Protein AF-A0A378W250-F1 (afdb_monomer_lite)

Structure (mmCIF, N/CA/C/O backbone):
data_AF-A0A378W250-F1
#
_entry.id   AF-A0A378W250-F1
#
loop_
_atom_site.group_PDB
_atom_site.id
_atom_site.type_symbol
_atom_site.label_atom_id
_atom_site.label_alt_id
_atom_site.label_comp_id
_atom_site.label_asym_id
_atom_site.label_entity_id
_atom_site.label_seq_id
_atom_site.pdbx_PDB_ins_code
_atom_site.Cartn_x
_atom_site.Cartn_y
_atom_site.Cartn_z
_atom_site.occupancy
_atom_site.B_iso_or_equiv
_atom_site.auth_seq_id
_atom_site.auth_comp_id
_atom_site.auth_asym_id
_atom_site.auth_atom_id
_atom_site.pdbx_PDB_model_num
ATOM 1 N N . MET A 1 1 ? 5.386 2.709 -8.554 1.00 96.19 1 MET A N 1
ATOM 2 C CA . MET A 1 1 ? 4.360 2.364 -9.562 1.00 96.19 1 MET A CA 1
ATOM 3 C C . MET A 1 1 ? 3.008 2.308 -8.877 1.00 96.19 1 MET A C 1
ATOM 5 O O . MET A 1 1 ? 2.890 1.645 -7.849 1.00 96.19 1 MET A O 1
ATOM 9 N N . PHE A 1 2 ? 2.011 2.978 -9.450 1.00 97.69 2 PHE A N 1
ATOM 10 C CA . PHE A 1 2 ? 0.625 2.942 -8.986 1.00 97.69 2 PHE A CA 1
ATOM 11 C C . PHE A 1 2 ? -0.250 2.222 -10.012 1.00 97.69 2 PHE A C 1
ATOM 13 O O . PHE A 1 2 ? 0.040 2.278 -11.207 1.00 97.69 2 PHE A O 1
ATOM 20 N N . ILE A 1 3 ? -1.302 1.555 -9.545 1.00 98.19 3 ILE A N 1
ATOM 21 C CA . ILE A 1 3 ? -2.337 0.944 -10.383 1.00 98.19 3 ILE A CA 1
ATOM 22 C C . ILE A 1 3 ? -3.708 1.425 -9.910 1.00 98.19 3 ILE A C 1
ATOM 24 O O . ILE A 1 3 ? -3.919 1.597 -8.710 1.00 98.19 3 ILE A O 1
ATOM 28 N N . TYR A 1 4 ? -4.627 1.672 -10.839 1.00 98.44 4 TYR A N 1
ATOM 29 C CA . TYR A 1 4 ? -6.013 1.969 -10.496 1.00 98.44 4 TYR A CA 1
ATOM 30 C C . TYR A 1 4 ? -6.804 0.666 -10.416 1.00 98.44 4 TY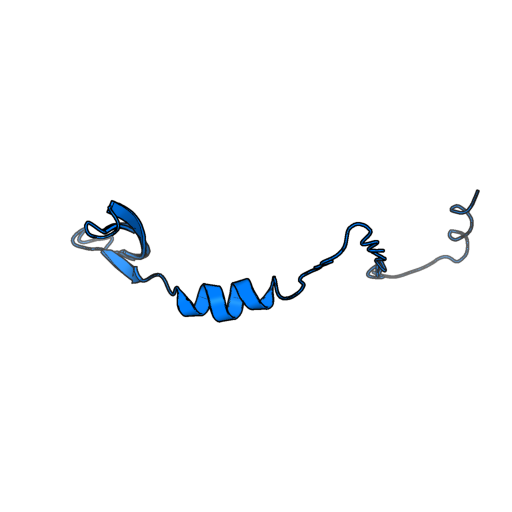R A C 1
ATOM 32 O O . TYR A 1 4 ? -6.898 -0.071 -11.397 1.00 98.44 4 TYR A O 1
ATOM 40 N N . ASP A 1 5 ? -7.370 0.386 -9.249 1.00 98.25 5 ASP A N 1
ATOM 41 C CA . ASP A 1 5 ? -8.314 -0.707 -9.055 1.00 98.25 5 ASP A CA 1
ATOM 42 C C . ASP A 1 5 ? -9.720 -0.178 -9.363 1.00 98.25 5 ASP A C 1
ATOM 44 O O . ASP A 1 5 ? -10.292 0.582 -8.580 1.00 98.25 5 ASP A O 1
ATOM 48 N N . ALA A 1 6 ? -10.266 -0.563 -10.519 1.00 98.44 6 ALA A N 1
ATOM 49 C CA . ALA A 1 6 ? -11.581 -0.115 -10.974 1.00 98.44 6 ALA A CA 1
ATOM 50 C C . ALA A 1 6 ? -12.738 -0.666 -10.126 1.00 98.44 6 ALA A C 1
ATOM 52 O O . ALA A 1 6 ? -13.784 -0.025 -10.046 1.00 98.44 6 ALA A O 1
ATOM 53 N N . GLN A 1 7 ? -12.558 -1.816 -9.466 1.00 98.44 7 GLN A N 1
ATOM 54 C CA . GLN A 1 7 ? -13.579 -2.388 -8.585 1.00 98.44 7 GLN A CA 1
ATOM 55 C C . GLN A 1 7 ? -13.645 -1.619 -7.264 1.00 98.44 7 GLN A C 1
ATOM 57 O O . GLN A 1 7 ? -14.728 -1.334 -6.760 1.00 98.44 7 GLN A O 1
ATOM 62 N N . LYS A 1 8 ? -12.485 -1.239 -6.717 1.00 97.75 8 LYS A N 1
ATOM 63 C CA . LYS A 1 8 ? -12.393 -0.433 -5.484 1.00 97.75 8 LYS A CA 1
ATOM 64 C C . LYS A 1 8 ? -12.455 1.071 -5.734 1.00 97.75 8 LYS A C 1
ATOM 66 O O . LYS A 1 8 ? -12.502 1.835 -4.772 1.00 97.75 8 LYS A O 1
ATOM 71 N N . GLN A 1 9 ? -12.408 1.474 -7.001 1.00 98.25 9 GLN A N 1
ATOM 72 C CA . GLN A 1 9 ? -12.346 2.853 -7.478 1.00 98.25 9 GLN A CA 1
ATOM 73 C C . GLN A 1 9 ? -11.214 3.673 -6.834 1.00 98.25 9 GLN A C 1
ATOM 75 O O . GLN A 1 9 ? -11.385 4.849 -6.511 1.00 98.25 9 GLN A O 1
ATOM 80 N N . LYS A 1 10 ? -10.044 3.056 -6.620 1.00 98.44 10 LYS A N 1
ATOM 81 C CA . LYS A 1 10 ? -8.915 3.664 -5.893 1.00 98.44 10 LYS A CA 1
ATOM 82 C C . LYS A 1 10 ? -7.582 3.406 -6.582 1.00 98.44 10 LYS A C 1
ATOM 84 O O . LYS A 1 10 ? -7.341 2.331 -7.122 1.00 98.44 10 LYS A O 1
ATOM 89 N N . TRP A 1 11 ? -6.686 4.386 -6.491 1.00 98.31 11 TRP A N 1
ATOM 90 C CA . TRP A 1 11 ? -5.276 4.201 -6.821 1.00 98.31 11 TRP A CA 1
ATOM 91 C C . TRP A 1 11 ? -4.563 3.487 -5.675 1.00 98.31 11 TRP A C 1
ATOM 93 O O . TRP A 1 11 ? -4.666 3.899 -4.520 1.00 98.31 11 TRP A O 1
ATOM 103 N N . LEU A 1 12 ? -3.834 2.426 -6.002 1.00 97.81 12 LEU A N 1
ATOM 104 C CA . LEU A 1 12 ? -3.070 1.616 -5.062 1.00 97.81 12 LEU A CA 1
ATOM 105 C C . LEU A 1 12 ? -1.593 1.640 -5.447 1.00 97.81 12 LEU A C 1
ATOM 107 O O . LEU A 1 12 ? -1.243 1.653 -6.631 1.00 97.81 12 LEU A O 1
ATOM 111 N N . ILE A 1 13 ? -0.711 1.613 -4.448 1.00 97.38 13 ILE A N 1
ATOM 112 C CA . ILE A 1 13 ? 0.696 1.310 -4.698 1.00 97.38 13 ILE A CA 1
ATOM 113 C C . ILE A 1 13 ? 0.801 -0.152 -5.152 1.00 97.38 13 ILE A C 1
ATOM 115 O O . ILE A 1 13 ? 0.295 -1.049 -4.486 1.00 97.38 13 ILE A O 1
ATOM 119 N N . ASN A 1 14 ? 1.420 -0.382 -6.311 1.00 97.38 14 ASN A N 1
ATOM 120 C CA . ASN A 1 14 ? 1.538 -1.720 -6.902 1.00 97.38 14 ASN A CA 1
ATOM 121 C C . ASN A 1 14 ? 2.954 -2.287 -6.744 1.00 97.38 14 ASN A C 1
ATOM 123 O O . ASN A 1 14 ? 3.152 -3.466 -6.470 1.00 97.38 14 ASN A O 1
ATOM 127 N N . GLY A 1 15 ? 3.964 -1.430 -6.876 1.00 97.00 15 GLY A N 1
ATOM 128 C CA . GLY A 1 15 ? 5.351 -1.852 -6.744 1.00 97.00 15 GLY A CA 1
ATOM 129 C C . GLY A 1 15 ? 6.332 -0.695 -6.714 1.00 97.00 15 GLY A C 1
ATOM 130 O O . GLY A 1 15 ? 6.021 0.430 -7.129 1.00 97.00 15 GLY A O 1
ATOM 131 N N . VAL A 1 16 ? 7.532 -0.992 -6.238 1.00 96.94 16 VAL A N 1
ATOM 132 C CA . VAL A 1 16 ? 8.675 -0.076 -6.200 1.00 96.94 16 VAL A CA 1
ATOM 133 C C . VAL A 1 16 ? 9.643 -0.429 -7.326 1.00 96.94 16 VAL A C 1
ATOM 135 O O . VAL A 1 16 ? 9.778 -1.596 -7.690 1.00 96.94 16 VAL A O 1
ATOM 138 N N . LEU A 1 17 ? 10.262 0.580 -7.940 1.00 96.12 17 LEU A N 1
ATOM 139 C CA . LEU A 1 17 ? 11.230 0.358 -9.015 1.00 96.12 17 LEU A CA 1
ATOM 140 C C . LEU A 1 17 ? 12.451 -0.364 -8.435 1.00 96.12 17 LEU A C 1
ATOM 142 O O . LEU A 1 17 ? 13.0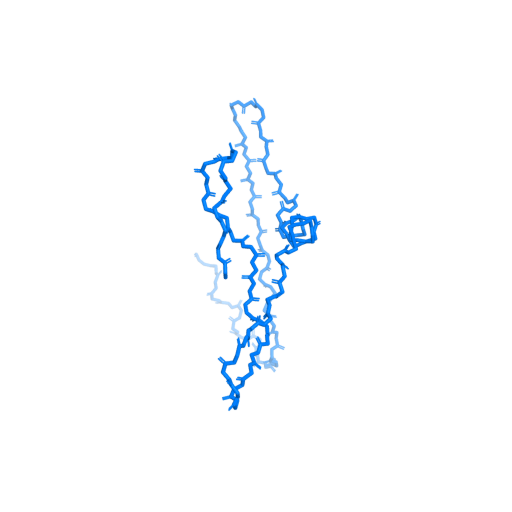22 0.115 -7.459 1.00 96.12 17 LEU A O 1
ATOM 146 N N . GLN A 1 18 ? 12.831 -1.500 -9.018 1.00 95.44 18 GLN A N 1
ATOM 147 C CA . GLN A 1 18 ? 13.952 -2.311 -8.533 1.00 95.44 18 GLN A CA 1
ATOM 148 C C . GLN A 1 18 ? 15.076 -2.388 -9.562 1.00 95.44 18 GLN A C 1
ATOM 150 O O . GLN A 1 18 ? 16.248 -2.297 -9.208 1.00 95.44 18 GLN A O 1
ATOM 155 N N . THR A 1 19 ? 14.727 -2.554 -10.837 1.00 93.88 19 THR A N 1
ATOM 156 C CA . THR A 1 19 ? 15.701 -2.699 -11.919 1.00 93.88 19 THR A CA 1
ATOM 157 C C . THR A 1 19 ? 15.319 -1.829 -13.108 1.00 93.88 19 THR A C 1
ATOM 159 O O . THR A 1 19 ? 14.143 -1.557 -13.358 1.00 93.88 19 THR A O 1
ATOM 162 N N . GLY A 1 20 ? 16.326 -1.394 -13.858 1.00 89.81 20 GLY A N 1
ATOM 163 C CA . GLY A 1 20 ? 16.160 -0.641 -15.096 1.00 89.81 20 GLY A CA 1
ATOM 164 C C . GLY A 1 20 ? 17.179 -1.078 -16.138 1.00 89.81 20 GLY A C 1
ATOM 165 O O . GLY A 1 20 ? 18.149 -1.767 -15.820 1.00 89.81 20 GLY A O 1
ATOM 166 N N . ASN A 1 21 ? 16.960 -0.679 -17.389 1.00 86.25 21 ASN A N 1
ATOM 167 C CA . ASN A 1 21 ? 17.890 -0.934 -18.486 1.00 86.25 21 ASN A CA 1
ATOM 168 C C . ASN A 1 21 ? 18.536 0.387 -18.953 1.00 86.25 21 ASN A C 1
ATOM 170 O O . ASN A 1 21 ? 18.015 1.017 -19.877 1.00 86.25 21 ASN A O 1
ATOM 174 N N . PRO A 1 22 ? 19.638 0.833 -18.317 1.00 81.62 22 PRO A N 1
ATOM 175 C CA . PRO A 1 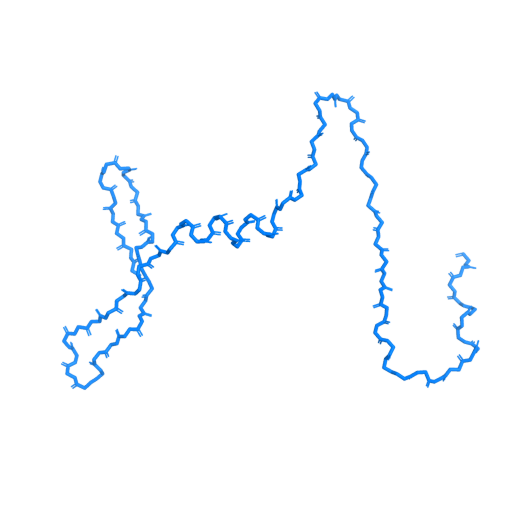22 ? 20.158 2.193 -18.481 1.00 81.62 22 PRO A CA 1
ATOM 176 C C . PRO A 1 22 ? 20.739 2.482 -19.871 1.00 81.62 22 PRO A C 1
ATOM 178 O O . PRO A 1 22 ? 20.765 3.636 -20.281 1.00 81.62 22 PRO A O 1
ATOM 181 N N . TYR A 1 23 ? 21.177 1.459 -20.609 1.00 84.56 23 TYR A N 1
ATOM 182 C CA . TYR A 1 23 ? 21.824 1.646 -21.914 1.00 84.56 23 TYR A CA 1
ATOM 183 C C . TYR A 1 23 ? 20.876 1.456 -23.100 1.00 84.56 23 TYR A C 1
ATOM 185 O O . TYR A 1 23 ? 21.121 2.000 -24.170 1.00 84.56 23 TYR A O 1
ATOM 193 N N . ILE A 1 24 ? 19.797 0.686 -22.926 1.00 87.81 24 ILE A N 1
ATOM 194 C CA . ILE A 1 24 ? 18.847 0.380 -24.007 1.00 87.81 24 ILE A CA 1
ATOM 195 C C . ILE A 1 24 ? 17.520 1.135 -23.813 1.00 87.81 24 ILE A C 1
ATOM 197 O O . ILE A 1 24 ? 16.784 1.336 -24.774 1.00 87.81 24 ILE A O 1
ATOM 201 N N . GLY A 1 25 ? 17.188 1.554 -22.585 1.00 80.12 25 GLY A N 1
ATOM 202 C CA . GLY A 1 25 ? 16.003 2.372 -22.297 1.00 80.12 25 GLY A CA 1
ATOM 203 C C . GLY A 1 25 ? 14.660 1.685 -22.577 1.00 80.12 25 GLY A C 1
ATOM 204 O O . GLY A 1 25 ? 13.658 2.360 -22.781 1.00 80.12 25 GLY A O 1
ATOM 205 N N . LYS A 1 26 ? 14.624 0.347 -22.631 1.00 86.06 26 LYS A N 1
ATOM 206 C CA . LYS A 1 26 ? 13.449 -0.413 -23.101 1.00 86.06 26 LYS A CA 1
ATOM 207 C C . LYS A 1 26 ? 12.409 -0.733 -22.032 1.00 86.06 26 LYS A C 1
ATOM 209 O O . LYS A 1 26 ? 11.227 -0.798 -22.347 1.00 86.06 26 LYS A O 1
ATOM 214 N N . SER A 1 27 ? 12.827 -1.004 -20.799 1.00 89.94 27 SER A N 1
ATOM 215 C CA . SER A 1 27 ? 11.914 -1.468 -19.753 1.00 89.94 27 SER A CA 1
ATOM 216 C C . SER A 1 27 ? 12.512 -1.322 -18.360 1.00 89.94 27 SER A C 1
ATOM 218 O O . SER A 1 27 ? 13.728 -1.217 -18.191 1.00 89.94 27 SER A O 1
ATOM 220 N N . ASN A 1 28 ? 11.627 -1.388 -17.368 1.00 93.19 28 ASN A N 1
ATOM 221 C CA . ASN A 1 28 ? 11.945 -1.371 -15.949 1.00 93.19 28 ASN A CA 1
ATOM 222 C C . ASN A 1 28 ? 11.277 -2.561 -15.252 1.00 93.19 28 ASN A C 1
ATOM 224 O O . ASN A 1 28 ? 10.153 -2.925 -15.602 1.00 93.19 28 ASN A O 1
ATOM 228 N N . GLY A 1 29 ? 11.956 -3.143 -14.267 1.00 94.88 29 GLY A N 1
ATOM 229 C CA . GLY A 1 29 ? 11.408 -4.162 -13.380 1.00 94.88 29 GLY A CA 1
ATOM 230 C C . GLY A 1 29 ? 10.972 -3.551 -12.051 1.00 94.88 29 GLY A C 1
ATOM 231 O O . GLY A 1 29 ? 11.679 -2.729 -11.460 1.00 94.88 29 GLY A O 1
ATOM 232 N N . PHE A 1 30 ? 9.801 -3.963 -11.570 1.00 96.94 30 PHE A N 1
ATOM 233 C CA . PHE A 1 30 ? 9.240 -3.503 -10.304 1.00 96.94 30 PHE A CA 1
ATOM 234 C C . PHE A 1 30 ? 9.103 -4.668 -9.328 1.00 96.94 30 PHE A C 1
ATOM 236 O O . PHE A 1 30 ? 8.555 -5.711 -9.680 1.00 96.94 30 PHE A O 1
ATOM 243 N N . GLN A 1 31 ? 9.530 -4.456 -8.086 1.00 97.44 31 GLN A N 1
ATOM 244 C CA . GLN A 1 31 ? 9.217 -5.354 -6.983 1.00 97.44 31 GLN A CA 1
ATOM 245 C C . GLN A 1 31 ? 7.799 -5.043 -6.501 1.00 97.44 31 GLN A C 1
ATOM 247 O O . GLN A 1 31 ? 7.513 -3.912 -6.094 1.00 97.44 31 GLN A O 1
ATOM 252 N N . LEU A 1 32 ? 6.912 -6.038 -6.544 1.00 97.25 32 LEU A N 1
ATOM 253 C CA . LEU A 1 32 ? 5.547 -5.891 -6.042 1.00 97.25 32 LEU A CA 1
ATOM 254 C C . LEU A 1 32 ? 5.545 -5.638 -4.535 1.00 97.25 32 LEU A C 1
ATOM 256 O O . LEU A 1 32 ? 6.383 -6.179 -3.801 1.00 97.25 32 LEU A O 1
ATOM 260 N N . VAL A 1 33 ? 4.592 -4.819 -4.087 1.00 97.06 33 VAL A N 1
ATOM 261 C CA . VAL A 1 33 ? 4.403 -4.551 -2.659 1.00 97.06 33 VAL A CA 1
ATOM 262 C C . VAL A 1 33 ? 4.003 -5.831 -1.924 1.00 97.06 33 VAL A C 1
ATOM 264 O O . VAL A 1 33 ? 3.115 -6.564 -2.353 1.00 97.06 33 VAL A O 1
ATOM 267 N N . ARG A 1 34 ? 4.670 -6.102 -0.799 1.00 97.25 34 ARG A N 1
ATOM 268 C CA . ARG A 1 34 ? 4.437 -7.293 0.027 1.00 97.25 34 ARG A CA 1
ATOM 269 C C . ARG A 1 34 ? 3.511 -6.923 1.179 1.00 97.25 34 ARG A C 1
ATOM 271 O O . ARG A 1 34 ? 3.980 -6.575 2.259 1.00 97.25 34 ARG A O 1
ATOM 278 N N . LYS A 1 35 ? 2.206 -6.917 0.900 1.00 96.12 35 LYS A N 1
ATOM 279 C CA . LYS A 1 35 ? 1.181 -6.485 1.858 1.00 96.12 35 LYS A CA 1
ATOM 280 C C . LYS A 1 35 ? 1.238 -7.302 3.151 1.00 96.12 35 LYS A C 1
ATOM 282 O O . LYS A 1 35 ? 1.342 -6.707 4.215 1.00 96.12 35 LYS A O 1
ATOM 287 N N . ASP A 1 36 ? 1.202 -8.625 3.034 1.00 96.75 36 ASP A N 1
ATOM 288 C CA . ASP A 1 36 ? 1.100 -9.522 4.190 1.00 96.75 36 ASP A CA 1
ATOM 289 C C . ASP A 1 36 ? 2.361 -9.426 5.052 1.00 96.75 36 ASP A C 1
ATOM 291 O O . ASP A 1 36 ? 2.279 -9.108 6.227 1.00 96.75 36 ASP A O 1
ATOM 295 N N . TRP A 1 37 ? 3.543 -9.483 4.427 1.00 96.69 37 TRP A N 1
ATOM 296 C CA . TRP A 1 37 ? 4.821 -9.225 5.103 1.00 96.69 37 TRP A CA 1
ATOM 297 C C . TRP A 1 37 ? 4.832 -7.907 5.900 1.00 96.69 37 TRP A C 1
ATOM 299 O O . TRP A 1 37 ? 5.295 -7.864 7.036 1.00 96.69 37 TRP A O 1
ATOM 309 N N . PHE A 1 38 ? 4.323 -6.812 5.324 1.00 95.94 38 PHE A N 1
ATOM 310 C CA . PHE A 1 38 ? 4.301 -5.526 6.021 1.00 95.94 38 PHE A CA 1
ATOM 311 C C . PHE A 1 38 ? 3.350 -5.528 7.222 1.00 95.94 38 PHE A C 1
ATOM 313 O O . PHE A 1 38 ? 3.735 -5.059 8.290 1.00 95.94 38 PHE A O 1
ATOM 320 N N . TYR A 1 39 ? 2.118 -6.012 7.056 1.00 95.50 39 TYR A N 1
ATOM 321 C CA . TYR A 1 39 ? 1.125 -5.953 8.130 1.00 95.50 39 TYR A CA 1
ATOM 322 C C . TYR A 1 39 ? 1.372 -6.996 9.223 1.00 95.50 39 TYR A C 1
ATOM 324 O O . TYR A 1 39 ? 1.204 -6.677 10.399 1.00 95.50 39 TYR A O 1
ATOM 332 N N . ASP A 1 40 ? 1.815 -8.191 8.845 1.00 95.00 40 ASP A N 1
ATOM 333 C CA . ASP A 1 40 ? 1.943 -9.326 9.757 1.00 95.00 40 ASP A CA 1
ATOM 334 C C . ASP A 1 40 ? 3.283 -9.331 10.502 1.00 95.00 40 ASP A C 1
ATOM 336 O O . ASP A 1 40 ? 3.337 -9.781 11.643 1.00 95.00 40 ASP A O 1
ATOM 340 N N . GLU A 1 41 ? 4.363 -8.819 9.898 1.00 94.50 41 GLU A N 1
ATOM 341 C CA . GLU A 1 41 ? 5.682 -8.789 10.546 1.00 94.50 41 GLU A CA 1
ATOM 342 C C . GLU A 1 41 ? 6.022 -7.398 11.077 1.00 94.50 41 GLU A C 1
ATOM 344 O O . GLU A 1 41 ? 6.234 -7.222 12.274 1.00 94.50 41 GLU A O 1
ATOM 349 N N . ILE A 1 42 ? 6.070 -6.398 10.192 1.00 95.62 42 ILE A N 1
ATOM 350 C CA . ILE A 1 42 ? 6.588 -5.070 10.547 1.00 95.62 42 ILE A CA 1
ATOM 351 C C . ILE A 1 42 ? 5.588 -4.313 11.415 1.00 95.62 42 ILE A C 1
ATOM 353 O O . ILE A 1 42 ? 5.896 -3.915 12.535 1.00 95.62 42 ILE A O 1
ATOM 357 N N . PHE A 1 43 ? 4.365 -4.134 10.917 1.00 94.69 43 PHE A N 1
ATOM 358 C CA . PHE A 1 43 ? 3.355 -3.358 11.623 1.00 94.69 43 PHE A CA 1
ATOM 359 C C . PHE A 1 43 ? 2.951 -4.038 12.931 1.00 94.69 43 PHE A C 1
ATOM 361 O O . PHE A 1 43 ? 2.946 -3.386 13.973 1.00 94.69 43 PHE A O 1
ATOM 368 N N . ALA A 1 44 ? 2.656 -5.339 12.905 1.00 92.50 44 ALA A N 1
ATOM 369 C CA . ALA A 1 44 ? 2.306 -6.077 14.115 1.00 92.50 44 ALA A CA 1
ATOM 370 C C . ALA A 1 44 ? 3.462 -6.127 15.129 1.00 92.50 44 ALA A C 1
ATOM 372 O O . ALA A 1 44 ? 3.214 -5.991 16.327 1.00 92.50 44 ALA A O 1
ATOM 373 N N . GLY A 1 45 ? 4.713 -6.265 14.670 1.00 92.25 45 GLY A N 1
ATOM 374 C CA . GLY A 1 45 ? 5.893 -6.239 15.537 1.00 92.25 45 GLY A CA 1
ATOM 375 C C . GLY A 1 45 ? 6.036 -4.915 16.289 1.00 92.25 45 GLY A C 1
ATOM 376 O O . GLY A 1 45 ? 6.234 -4.909 17.508 1.00 92.25 45 GLY A O 1
ATOM 377 N N . ASP A 1 46 ? 5.833 -3.799 15.590 1.00 93.00 46 ASP A N 1
ATOM 378 C CA . ASP A 1 46 ? 6.032 -2.458 16.148 1.00 93.00 46 ASP A CA 1
ATOM 379 C C . ASP A 1 46 ? 4.808 -1.921 16.916 1.00 93.00 46 ASP A C 1
ATOM 381 O O . ASP A 1 46 ? 4.949 -1.039 17.764 1.00 93.00 46 ASP A O 1
ATOM 385 N N . THR A 1 47 ? 3.601 -2.440 16.655 1.00 89.50 47 THR A N 1
ATOM 386 C CA . THR A 1 47 ? 2.332 -1.908 17.208 1.00 89.50 47 THR A CA 1
ATOM 387 C C . THR A 1 47 ? 1.558 -2.889 18.092 1.00 89.50 47 THR A C 1
ATOM 389 O O . THR A 1 47 ? 0.354 -2.751 18.293 1.00 89.50 47 THR A O 1
ATOM 392 N N . HIS A 1 48 ? 2.245 -3.863 18.686 1.00 83.19 48 HIS A N 1
ATOM 393 C CA . HIS A 1 48 ? 1.621 -4.907 19.507 1.00 83.19 48 HIS A CA 1
ATOM 394 C C . HIS A 1 48 ? 0.938 -4.402 20.797 1.00 83.19 48 HIS A C 1
ATOM 396 O O . HIS A 1 48 ? 0.107 -5.107 21.368 1.00 83.19 48 HIS A O 1
ATOM 402 N N . SER A 1 49 ? 1.281 -3.207 21.291 1.00 86.50 49 SER A N 1
ATOM 403 C CA . SER A 1 49 ? 0.721 -2.667 22.536 1.00 86.50 49 SER A CA 1
ATOM 404 C C . SER A 1 49 ? -0.562 -1.872 22.282 1.00 86.50 49 SER A C 1
ATOM 406 O O . SER A 1 49 ? -0.522 -0.785 21.707 1.00 86.50 49 SER A O 1
ATOM 408 N N . VAL A 1 50 ? -1.699 -2.380 22.768 1.00 84.38 50 VAL A N 1
ATOM 409 C CA . VAL A 1 50 ? -3.003 -1.699 22.704 1.00 84.38 50 VAL A CA 1
ATOM 410 C C . VAL A 1 50 ? -3.496 -1.400 24.119 1.00 84.38 50 VAL A C 1
ATOM 412 O O . VAL A 1 50 ? -3.723 -2.312 24.910 1.00 84.38 50 VAL A O 1
ATOM 415 N N . PHE A 1 51 ? -3.694 -0.118 24.433 1.00 85.62 51 PHE A N 1
ATOM 416 C CA . PHE A 1 51 ? -4.330 0.324 25.676 1.00 85.62 51 PHE A CA 1
ATOM 417 C C . PHE A 1 51 ? -5.834 0.482 25.439 1.00 85.62 51 PHE A C 1
ATOM 419 O O . PHE A 1 51 ? -6.248 1.314 24.631 1.00 85.62 51 PHE A O 1
ATOM 426 N N . TYR A 1 52 ? -6.653 -0.319 26.118 1.00 84.06 52 TYR A N 1
ATOM 427 C CA . TYR A 1 52 ? -8.106 -0.309 25.954 1.00 84.06 52 TYR A CA 1
ATOM 428 C C . TYR A 1 52 ? -8.813 -0.330 27.312 1.00 84.06 52 TYR A C 1
ATOM 430 O O . TYR A 1 52 ? -8.600 -1.246 28.101 1.00 84.06 52 TYR A O 1
ATOM 438 N N . GLU A 1 53 ? -9.676 0.664 27.559 1.00 85.50 53 GLU A N 1
ATOM 439 C CA . GLU A 1 53 ? -10.546 0.726 28.738 1.00 85.50 53 GLU A CA 1
ATOM 440 C C . GLU A 1 53 ? -12.015 0.790 28.275 1.00 85.50 53 GLU A C 1
ATOM 442 O O . GLU A 1 53 ? -12.421 1.794 27.683 1.00 85.50 53 GLU A O 1
ATOM 447 N N . PRO A 1 54 ? -12.828 -0.248 28.536 1.00 77.81 54 PRO A N 1
ATOM 448 C CA . PRO A 1 54 ? -14.233 -0.286 28.128 1.00 77.81 54 PRO A CA 1
ATOM 449 C C . PRO A 1 54 ? -15.163 0.599 28.981 1.00 77.81 54 PRO A C 1
ATOM 451 O O . PRO A 1 54 ? -16.305 0.833 28.586 1.00 77.81 54 PRO A O 1
ATOM 454 N N . HIS A 1 55 ? -14.708 1.100 30.134 1.00 81.94 55 HIS A N 1
ATOM 455 C CA . HIS A 1 55 ? -15.495 1.943 31.040 1.00 81.94 55 HIS A CA 1
ATOM 456 C C . HIS A 1 55 ? -14.955 3.378 31.133 1.00 81.94 55 HIS A C 1
ATOM 458 O O . HIS A 1 55 ? -13.779 3.653 30.911 1.00 81.94 55 HIS A O 1
ATOM 464 N N . G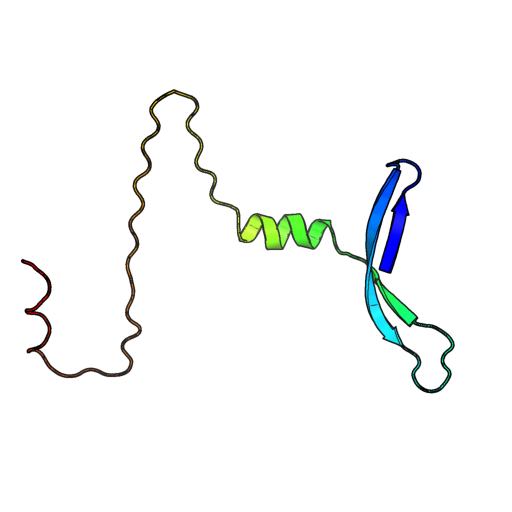LN A 1 56 ? -15.814 4.332 31.503 1.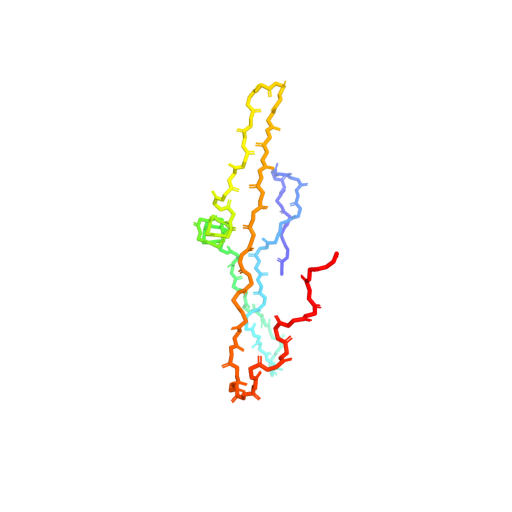00 70.19 56 GLN A N 1
ATOM 465 C CA . GLN A 1 56 ? -15.405 5.731 31.658 1.00 70.19 56 GLN A CA 1
ATOM 466 C C . GLN A 1 56 ? -14.665 5.940 32.990 1.00 70.19 56 GLN A C 1
ATOM 468 O O . GLN A 1 56 ? -15.295 6.332 33.966 1.00 70.19 56 GLN A O 1
ATOM 473 N N . ASN A 1 57 ? -13.364 5.593 33.044 1.00 78.69 57 ASN A N 1
ATOM 474 C CA . ASN A 1 57 ? -12.340 6.119 33.982 1.00 78.69 57 ASN A CA 1
ATOM 475 C C . ASN A 1 57 ? -10.956 5.427 33.876 1.00 78.69 57 ASN A C 1
ATOM 477 O O . ASN A 1 57 ? -10.262 5.256 34.881 1.00 78.69 57 ASN A O 1
ATOM 481 N N . GLY A 1 58 ? -10.519 5.039 32.676 1.00 79.31 58 GLY A N 1
ATOM 482 C CA . GLY A 1 58 ? -9.206 4.409 32.490 1.00 79.31 58 GLY A CA 1
ATOM 483 C C . GLY A 1 58 ? -8.060 5.334 32.893 1.00 79.31 58 GLY A C 1
ATOM 484 O O . GLY A 1 58 ? -7.979 6.472 32.427 1.00 79.31 58 GLY A O 1
ATOM 485 N N . LYS A 1 59 ? -7.168 4.855 33.763 1.00 85.38 59 LYS A N 1
ATOM 486 C CA . LYS A 1 59 ? -5.954 5.571 34.179 1.00 85.38 59 LYS A CA 1
ATOM 487 C C . LYS A 1 59 ? -4.732 4.744 33.800 1.00 85.38 59 LYS A C 1
ATOM 489 O O . LYS A 1 59 ? -4.506 3.684 34.373 1.00 85.38 59 LYS A O 1
ATOM 494 N N . TYR A 1 60 ? -3.935 5.257 32.868 1.00 84.50 60 TYR A N 1
ATOM 495 C CA . TYR A 1 60 ? -2.674 4.648 32.453 1.00 84.50 60 TYR A CA 1
ATOM 496 C C . TYR A 1 60 ? -1.510 5.464 33.007 1.00 84.50 60 TYR A C 1
ATOM 498 O O . TYR A 1 60 ? -1.460 6.680 32.831 1.00 84.50 60 TYR A O 1
ATOM 506 N N . PHE A 1 61 ? -0.569 4.793 33.664 1.00 85.06 61 PHE A N 1
ATOM 507 C CA . PHE A 1 61 ? 0.671 5.398 34.134 1.00 85.06 61 PHE A CA 1
ATOM 508 C C . PHE A 1 61 ? 1.813 4.840 33.297 1.00 85.06 61 PHE A C 1
ATOM 510 O O . PHE A 1 61 ? 1.998 3.626 33.230 1.00 85.06 61 PHE A O 1
ATOM 517 N N . LEU A 1 62 ? 2.563 5.724 32.645 1.00 87.12 62 LEU A N 1
ATOM 518 C CA . LEU A 1 62 ? 3.768 5.358 31.916 1.00 87.12 62 LEU A CA 1
ATOM 519 C C . LEU A 1 62 ? 4.972 5.763 32.754 1.00 87.12 62 LEU A C 1
ATOM 521 O O . LEU A 1 62 ? 5.046 6.873 33.276 1.00 87.12 62 LEU A O 1
ATOM 525 N N . THR A 1 63 ? 5.928 4.859 32.884 1.00 84.06 63 THR A N 1
ATOM 526 C CA . THR A 1 63 ? 7.222 5.142 33.498 1.00 84.06 63 THR A CA 1
ATOM 527 C C . THR A 1 63 ? 8.285 4.617 32.554 1.00 84.06 63 THR A C 1
ATOM 529 O O . THR A 1 63 ? 8.153 3.524 32.011 1.00 84.06 63 THR A O 1
ATOM 532 N N . THR A 1 64 ? 9.316 5.419 32.321 1.00 81.31 64 THR A N 1
ATOM 533 C CA . THR A 1 64 ? 10.462 5.039 31.499 1.00 81.31 64 THR A CA 1
ATOM 534 C C . THR A 1 64 ? 11.707 5.031 32.371 1.00 81.31 64 THR A C 1
ATOM 536 O O . THR A 1 64 ? 11.837 5.858 33.274 1.00 81.31 64 THR A O 1
ATOM 539 N N . ILE A 1 65 ? 12.618 4.097 32.113 1.00 78.69 65 ILE A N 1
ATOM 540 C CA . ILE A 1 65 ? 13.964 4.119 32.681 1.00 78.69 65 ILE A CA 1
ATOM 541 C C . ILE A 1 65 ? 14.883 4.576 31.555 1.00 78.69 65 ILE A C 1
ATOM 543 O O . ILE A 1 65 ? 15.015 3.894 30.539 1.00 78.69 65 ILE A O 1
ATOM 547 N N . ILE A 1 66 ? 15.532 5.725 31.729 1.00 67.75 66 ILE A N 1
ATOM 548 C CA . ILE A 1 66 ? 16.601 6.139 30.824 1.00 67.75 66 ILE A CA 1
ATOM 549 C C . ILE A 1 66 ? 17.850 5.360 31.239 1.00 67.75 66 ILE A C 1
ATOM 551 O O . ILE A 1 66 ? 18.503 5.708 32.221 1.00 67.75 66 ILE A O 1
ATOM 555 N N . MET A 1 67 ? 18.192 4.298 30.507 1.00 51.50 67 MET A N 1
ATOM 556 C CA . MET A 1 67 ? 19.531 3.721 30.621 1.00 51.50 67 MET A CA 1
ATOM 557 C C . MET A 1 67 ? 20.508 4.673 29.931 1.00 51.50 67 MET A C 1
ATOM 559 O O . MET A 1 67 ? 20.591 4.709 28.703 1.00 51.50 67 MET A O 1
ATOM 563 N N . ALA A 1 68 ? 21.232 5.475 30.713 1.00 52.09 68 ALA A N 1
ATOM 564 C CA . ALA A 1 68 ? 22.397 6.179 30.203 1.00 52.09 68 ALA A CA 1
ATOM 565 C C . ALA A 1 68 ? 23.399 5.121 29.716 1.00 52.09 68 ALA A C 1
ATOM 567 O O . ALA A 1 68 ? 23.877 4.305 30.502 1.00 52.09 68 ALA A O 1
ATOM 568 N N . GLN A 1 69 ? 23.695 5.099 28.415 1.00 45.19 69 GLN A N 1
ATOM 569 C CA . GLN A 1 69 ? 24.848 4.362 27.906 1.00 45.19 69 GLN A CA 1
ATOM 570 C C . GLN A 1 69 ? 26.096 5.035 28.482 1.00 45.19 69 GLN A C 1
ATOM 572 O O . GLN A 1 69 ? 26.523 6.089 28.009 1.00 45.19 69 GLN A O 1
ATOM 577 N N . GLU A 1 70 ? 26.642 4.456 29.547 1.00 42.72 70 GLU A N 1
ATOM 578 C CA . GLU A 1 70 ? 27.870 4.913 30.177 1.00 42.72 70 GLU A CA 1
ATOM 579 C C . GLU A 1 70 ? 29.043 4.693 29.214 1.00 42.72 70 GLU A C 1
ATOM 581 O O . GLU A 1 70 ? 29.663 3.631 29.164 1.00 42.72 70 GLU A O 1
ATOM 586 N N . LYS A 1 71 ? 29.364 5.713 28.417 1.00 48.19 71 LYS A N 1
ATOM 587 C CA . LYS A 1 71 ? 30.665 5.801 27.760 1.00 48.19 71 LYS A CA 1
ATOM 588 C C . LYS A 1 71 ? 31.630 6.441 28.762 1.00 48.19 71 LYS A C 1
ATOM 590 O O . LYS A 1 71 ? 31.775 7.656 28.791 1.00 48.19 71 LYS A O 1
ATOM 595 N N . SER A 1 72 ? 32.217 5.582 29.601 1.00 46.47 72 SER A N 1
ATOM 596 C CA . SER A 1 72 ? 33.296 5.829 30.578 1.00 46.47 72 SER A CA 1
ATOM 597 C C . SER A 1 72 ? 33.069 6.942 31.622 1.00 46.47 72 SER A C 1
ATOM 599 O O . SER A 1 72 ? 33.270 8.120 31.332 1.00 46.47 72 SER A O 1
ATOM 601 N N . MET A 1 73 ? 32.761 6.554 32.867 1.00 42.88 73 MET A N 1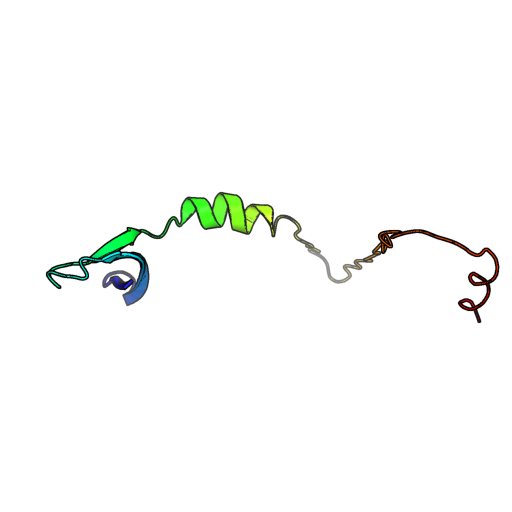
ATOM 602 C CA . MET A 1 73 ? 32.967 7.353 34.096 1.00 42.88 73 MET A CA 1
ATOM 603 C C . MET A 1 73 ? 34.445 7.785 34.275 1.00 42.88 73 MET A C 1
ATOM 605 O O . MET A 1 73 ? 35.321 7.061 33.789 1.00 42.88 73 MET A O 1
ATOM 609 N N . PRO A 1 74 ? 34.770 8.915 34.965 1.00 43.59 74 PRO A N 1
ATOM 610 C CA . PRO A 1 74 ? 34.432 9.108 36.395 1.00 43.59 74 PRO A CA 1
ATOM 611 C C . PRO A 1 74 ? 34.143 10.552 36.887 1.00 43.59 74 PRO A C 1
ATOM 613 O O . PRO A 1 74 ? 34.724 11.509 36.388 1.00 43.59 74 PRO A O 1
ATOM 616 N N . ASN A 1 75 ? 33.306 10.708 37.932 1.00 40.91 75 ASN A N 1
ATOM 617 C CA . ASN A 1 75 ? 33.673 11.214 39.280 1.00 40.91 75 ASN A CA 1
ATOM 618 C C . ASN A 1 75 ? 32.432 11.282 40.216 1.00 40.91 75 ASN A C 1
ATOM 620 O O . ASN A 1 75 ? 31.353 11.693 39.799 1.00 40.91 75 ASN A O 1
ATOM 624 N N . ILE A 1 76 ? 32.589 10.917 41.495 1.00 47.00 76 ILE A N 1
ATOM 625 C CA . ILE A 1 76 ? 31.511 10.714 42.498 1.00 47.00 76 ILE A CA 1
ATOM 626 C C . ILE A 1 76 ? 30.805 12.011 42.962 1.00 47.00 76 ILE A C 1
ATOM 628 O O . ILE A 1 76 ? 29.760 11.959 43.603 1.00 47.00 76 ILE A O 1
ATOM 632 N N . ASN A 1 77 ? 31.304 13.189 42.581 1.00 47.00 77 ASN A N 1
ATOM 633 C CA . ASN A 1 77 ? 30.815 14.476 43.094 1.00 47.00 77 ASN A CA 1
ATOM 634 C C . ASN A 1 77 ? 29.692 15.137 42.271 1.00 47.00 77 ASN A C 1
ATOM 636 O O . ASN A 1 77 ? 29.311 16.264 42.574 1.00 47.00 77 ASN A O 1
ATOM 640 N N . THR A 1 78 ? 29.152 14.485 41.236 1.00 44.38 78 THR A N 1
ATOM 641 C CA . THR A 1 78 ? 28.142 15.108 40.351 1.00 44.38 78 THR A CA 1
ATOM 642 C C . THR A 1 78 ? 26.698 14.662 40.643 1.00 44.38 78 THR A C 1
ATOM 644 O O . THR A 1 78 ? 25.763 15.258 40.120 1.00 44.38 78 THR A O 1
ATOM 647 N N . ILE A 1 79 ? 26.470 13.685 41.533 1.00 44.72 79 ILE A N 1
ATOM 648 C CA . ILE A 1 79 ? 25.124 13.142 41.845 1.00 44.72 79 ILE A CA 1
ATOM 649 C C . ILE A 1 79 ? 24.465 13.874 43.036 1.00 44.72 79 ILE A C 1
ATOM 651 O O . ILE A 1 79 ? 23.711 13.295 43.807 1.00 44.72 79 ILE A O 1
ATOM 655 N N . LEU A 1 80 ? 24.742 15.166 43.219 1.00 41.34 80 LEU A N 1
ATOM 656 C CA . LEU A 1 80 ? 24.092 15.976 44.256 1.00 41.34 80 LEU A CA 1
ATOM 657 C C . LEU A 1 80 ? 23.542 17.292 43.695 1.00 41.34 80 LEU A C 1
ATOM 659 O O . LEU A 1 80 ? 23.756 18.344 44.275 1.00 41.34 80 LEU A O 1
ATOM 663 N N . TYR A 1 81 ? 22.873 17.252 42.542 1.00 44.75 81 TYR A N 1
ATOM 664 C CA . TYR A 1 81 ? 22.204 18.437 41.988 1.00 44.75 81 TYR A CA 1
ATOM 665 C C . TYR A 1 81 ? 20.922 18.107 41.229 1.00 44.75 81 TYR A C 1
ATOM 667 O O . TYR A 1 81 ? 20.690 18.697 40.189 1.00 44.75 81 TYR A O 1
ATOM 675 N N . LEU A 1 82 ? 20.092 17.165 41.683 1.00 43.69 82 LEU A N 1
ATOM 676 C CA . LEU A 1 82 ? 18.762 16.982 41.079 1.00 43.69 82 LEU A CA 1
ATOM 677 C C . LEU A 1 82 ? 17.712 16.469 42.078 1.00 43.69 82 LEU A C 1
ATOM 679 O O . LEU A 1 82 ? 16.974 15.558 41.731 1.00 43.69 82 LEU A O 1
ATOM 683 N N . ILE A 1 83 ? 17.637 17.022 43.295 1.00 43.75 83 ILE A N 1
ATOM 684 C CA . ILE A 1 83 ? 16.399 17.014 44.102 1.00 43.75 83 ILE A CA 1
ATOM 685 C C . ILE A 1 83 ? 16.395 18.274 44.989 1.00 43.75 83 ILE A C 1
ATOM 687 O O . ILE A 1 83 ? 16.952 18.245 46.081 1.00 43.75 83 ILE A O 1
ATOM 691 N N . ASP A 1 84 ? 15.797 19.355 44.487 1.00 41.19 84 ASP A N 1
ATOM 692 C CA . ASP A 1 84 ? 15.072 20.378 45.261 1.00 41.19 84 ASP A CA 1
ATOM 693 C C . ASP A 1 84 ? 13.687 20.519 44.609 1.00 41.19 84 ASP A C 1
ATOM 695 O O . ASP A 1 84 ? 13.638 20.540 43.352 1.00 41.19 84 ASP A O 1
#

Organism: Neisseria gonorrhoeae (NCBI:txid485)

pLDDT: mean 80.96, std 19.93, range [40.91, 98.44]

Foldseek 3Di:
DWDQDVVVRDIDQFFDFDADDVPPRDDTDTDGDDVCCCVVPPVCVVPVDDDDDPDPPDDDDDDDDPPDPPPDDDDPPPPPPPDD

InterPro domains:
  IPR030396 Peptidase family S6 domain [PS51691] (1-40)

Radius of gyration: 25.86 Å; chains: 1; bounding box: 50×30×69 Å

Secondary structure (DSSP, 8-state):
-EEEETTTTEEEE-EEEEEE-TTT---EEEEEP-HHHIIIIIIHHH-------SSTT--------------S---GGGSSSS--

Sequence (84 aa):
MFIYDAQKQKWLINGVLQTGNPYIGKSNGFQLVRKDWFYDEIFAGDTHSVFYEPHQNGKYFLTTIIMAQEKSMPNINTILYLID